Protein AF-A0A0C2DMZ0-F1 (afdb_monomer_lite)

Organism: NCBI:txid51022

Radius of gyration: 21.75 Å; chains: 1; bounding box: 56×27×62 Å

InterPro domains:
  IPR029052 Metallo-dependent phosphatase-like [G3DSA:3.60.21.10] (2-96)
  IPR029052 Metallo-dependent phosphatase-like [SSF56300] (5-82)

Foldseek 3Di:
DDDDDQQADEEEDDQDLAQKDDDPRHYIYGAADWQPPDDPNRTRWHWDWDQDPVRDIDIDIHHDDPVNVVVVVVVVVVVVVVVVVVVVVVVVVVVVD

pLDDT: mean 79.29, std 13.91, range [42.6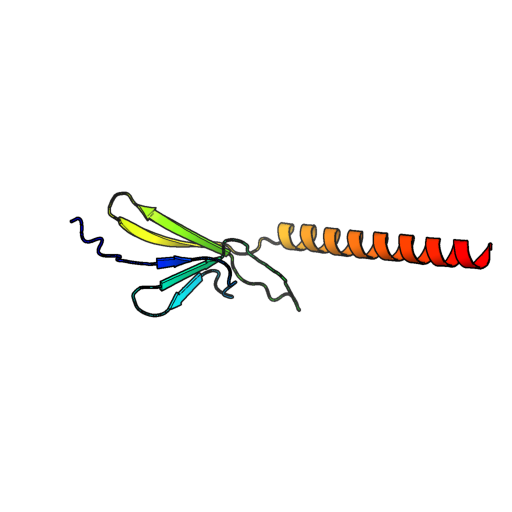6, 96.06]

Secondary structure (DSSP, 8-state):
--------EEE-SS--TTSEEEETTTEEEE---TTTT-BTTB-PPEEEEEE-TTS-EEEEEE---HHHHHHHHHHHHHHHHHHHHHHHHHHHHHHT-

Sequence (97 aa):
MFLFQLSLIVRGHQPPMTGYERIGKYLITIFSTAGYRVQDNVGNMGASLVINEDGGMNIVRIQVGEQLKLKRQRYKMDKVLIRIIRDLFVVILIKLS

Structure (mmCIF, N/CA/C/O backbone):
data_AF-A0A0C2DMZ0-F1
#
_entry.id   AF-A0A0C2DMZ0-F1
#
loop_
_atom_site.group_PDB
_atom_site.id
_atom_site.type_symbol
_atom_site.label_atom_id
_atom_site.label_alt_id
_atom_site.label_comp_id
_atom_site.label_asym_id
_atom_site.label_entity_id
_atom_site.label_seq_id
_atom_site.pdbx_PDB_ins_code
_atom_site.Cartn_x
_atom_site.Cartn_y
_atom_site.Cartn_z
_atom_site.occupancy
_atom_site.B_iso_or_equiv
_atom_site.auth_seq_id
_atom_site.auth_comp_id
_atom_site.auth_asym_id
_atom_site.auth_atom_id
_atom_site.pdbx_PDB_model_num
ATOM 1 N N . MET A 1 1 ? -1.724 -6.543 34.406 1.00 42.66 1 MET A N 1
ATOM 2 C CA . MET A 1 1 ? -1.513 -7.160 33.079 1.00 42.66 1 MET A CA 1
ATOM 3 C C . MET A 1 1 ? -2.265 -6.312 32.063 1.00 42.66 1 MET A C 1
ATOM 5 O O . MET A 1 1 ? -3.484 -6.284 32.130 1.00 42.66 1 MET A O 1
ATOM 9 N N . PHE A 1 2 ? -1.577 -5.537 31.218 1.00 50.31 2 PHE A N 1
ATOM 10 C CA . PHE A 1 2 ? -2.251 -4.746 30.180 1.00 50.31 2 PHE A CA 1
ATOM 11 C C . PHE A 1 2 ? -2.614 -5.671 29.019 1.00 50.31 2 PHE A C 1
ATOM 13 O O . PHE A 1 2 ? -1.735 -6.211 28.350 1.00 50.31 2 PHE A O 1
ATOM 20 N N . LEU A 1 3 ? -3.912 -5.901 28.828 1.00 50.62 3 LEU A N 1
ATOM 21 C CA . LEU A 1 3 ? -4.424 -6.644 27.686 1.00 50.62 3 LEU A CA 1
ATOM 22 C C . LEU A 1 3 ? -4.433 -5.686 26.486 1.00 50.62 3 LEU A C 1
ATOM 24 O O . LEU A 1 3 ? -5.260 -4.780 26.420 1.00 50.62 3 LEU A O 1
ATOM 28 N N . PHE A 1 4 ? -3.486 -5.836 25.561 1.00 59.25 4 PHE A N 1
ATOM 29 C CA . PHE A 1 4 ? -3.498 -5.062 24.320 1.00 59.25 4 PHE A CA 1
ATOM 30 C C . PHE A 1 4 ? -4.573 -5.623 23.388 1.00 59.25 4 PHE A C 1
ATOM 32 O O . PHE A 1 4 ? -4.415 -6.702 22.817 1.00 59.25 4 PHE A O 1
ATOM 39 N N . GLN A 1 5 ? -5.671 -4.888 23.222 1.00 76.88 5 GLN A N 1
ATOM 40 C CA . GLN A 1 5 ? -6.676 -5.195 22.211 1.00 76.88 5 GLN A CA 1
ATOM 41 C C . GLN A 1 5 ? -6.238 -4.574 20.879 1.00 76.88 5 GLN A C 1
ATOM 43 O O . GLN A 1 5 ? -6.389 -3.377 20.649 1.00 76.88 5 GLN A O 1
ATOM 48 N N . LEU A 1 6 ? -5.640 -5.389 20.009 1.00 76.69 6 LEU A N 1
ATOM 49 C CA . LEU A 1 6 ? -5.226 -4.962 18.673 1.00 76.69 6 LEU A CA 1
ATOM 50 C C . LEU A 1 6 ? -6.451 -4.729 17.781 1.00 76.69 6 LEU A C 1
ATOM 52 O O . LEU A 1 6 ? -7.201 -5.657 17.481 1.00 76.69 6 LEU A O 1
ATOM 56 N N . SER A 1 7 ? -6.629 -3.489 17.326 1.00 83.88 7 SER A N 1
ATOM 57 C CA . SER A 1 7 ? -7.765 -3.095 16.480 1.00 83.88 7 SER A CA 1
ATOM 58 C C . SER A 1 7 ? -7.526 -3.330 14.987 1.00 83.88 7 SER A C 1
ATOM 60 O O . SER A 1 7 ? -8.480 -3.534 14.235 1.00 83.88 7 SER A O 1
ATOM 62 N N . LEU A 1 8 ? -6.269 -3.271 14.537 1.00 88.50 8 LEU A N 1
ATOM 63 C CA . LEU A 1 8 ? -5.902 -3.338 13.123 1.00 88.50 8 LEU A CA 1
ATOM 64 C C . LEU A 1 8 ? -4.413 -3.665 12.958 1.00 88.50 8 LEU A C 1
ATOM 66 O O . LEU A 1 8 ? -3.567 -3.069 13.619 1.00 88.50 8 LEU A O 1
ATOM 70 N N . ILE A 1 9 ? -4.094 -4.565 12.034 1.00 92.00 9 ILE A N 1
ATOM 71 C CA . ILE A 1 9 ? -2.736 -4.845 11.575 1.00 92.00 9 ILE A CA 1
ATOM 72 C C . ILE A 1 9 ? -2.534 -4.127 10.242 1.00 92.00 9 ILE A C 1
ATOM 74 O O . ILE A 1 9 ? -3.268 -4.360 9.279 1.00 92.00 9 ILE A O 1
ATOM 78 N N . VAL A 1 10 ? -1.508 -3.281 10.180 1.00 93.56 10 VAL A N 1
ATOM 79 C CA . VAL A 1 10 ? -1.061 -2.624 8.949 1.00 93.56 10 VAL A CA 1
ATOM 80 C C . VAL A 1 10 ? 0.273 -3.235 8.550 1.00 93.56 10 VAL A C 1
ATOM 82 O O . VAL A 1 10 ? 1.218 -3.238 9.336 1.00 93.56 10 VAL A O 1
ATOM 85 N N . ARG A 1 11 ? 0.356 -3.776 7.334 1.00 94.12 11 ARG A N 1
ATOM 86 C CA . ARG A 1 11 ? 1.570 -4.423 6.817 1.00 94.12 11 ARG A CA 1
ATOM 87 C C . ARG A 1 11 ? 1.924 -3.949 5.414 1.00 94.12 11 ARG A C 1
ATOM 89 O O . ARG A 1 11 ?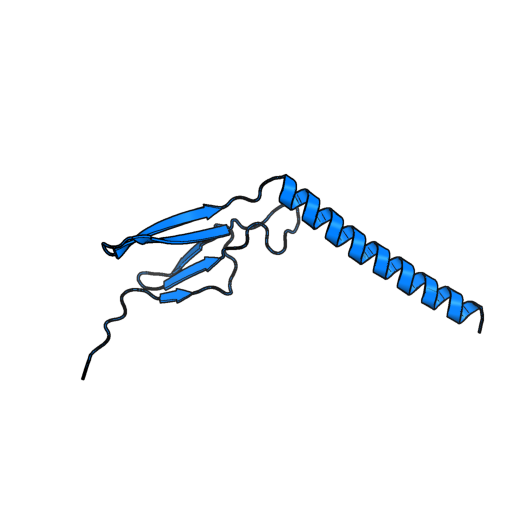 1.079 -3.447 4.683 1.00 94.12 11 ARG A O 1
ATOM 96 N N . GLY A 1 12 ? 3.179 -4.169 5.031 1.00 91.19 12 GLY A N 1
ATOM 97 C CA . GLY A 1 12 ? 3.657 -3.997 3.658 1.00 91.19 12 GLY A CA 1
ATOM 98 C C . GLY A 1 12 ? 4.000 -5.326 2.978 1.00 91.19 12 GLY A C 1
ATOM 99 O O . GLY A 1 12 ? 3.356 -6.355 3.217 1.00 91.19 12 GLY A O 1
ATOM 100 N N . HIS A 1 13 ? 5.071 -5.294 2.176 1.00 86.62 13 HIS A N 1
ATOM 101 C CA . HIS A 1 13 ? 5.725 -6.415 1.478 1.00 86.62 13 HIS A CA 1
ATOM 102 C C . HIS A 1 13 ? 5.061 -6.895 0.176 1.00 86.62 13 HIS A C 1
ATOM 104 O O . HIS A 1 13 ? 5.751 -7.032 -0.832 1.00 86.62 13 HIS A O 1
ATOM 110 N N . GLN A 1 14 ? 3.747 -7.114 0.161 1.00 87.88 14 GLN A N 1
ATOM 111 C CA . GLN A 1 14 ? 3.025 -7.464 -1.070 1.00 87.88 14 GLN A CA 1
ATOM 112 C C . GLN A 1 14 ? 2.575 -6.181 -1.795 1.00 87.88 14 GLN A C 1
ATOM 114 O O . GLN A 1 14 ? 2.182 -5.245 -1.100 1.00 87.88 14 GLN A O 1
ATOM 119 N N . PRO A 1 15 ? 2.655 -6.099 -3.140 1.00 89.19 15 PRO A N 1
ATOM 120 C CA . PRO A 1 15 ? 2.200 -4.935 -3.907 1.00 89.19 15 PRO A CA 1
ATOM 121 C C . PRO A 1 15 ? 0.803 -5.134 -4.540 1.00 89.19 15 PRO A C 1
ATOM 123 O O . PRO A 1 15 ? 0.721 -5.649 -5.656 1.00 89.19 15 PRO A O 1
ATOM 126 N N . PRO A 1 16 ? -0.305 -4.703 -3.898 1.00 91.94 16 PRO A N 1
ATOM 127 C CA . PRO A 1 16 ? -1.622 -4.683 -4.532 1.00 91.94 16 PRO A CA 1
ATOM 128 C C . PRO A 1 16 ? -1.658 -3.726 -5.721 1.00 91.94 16 PRO A C 1
ATOM 130 O O . PRO A 1 16 ? -1.097 -2.630 -5.651 1.00 91.94 16 PRO A O 1
ATOM 133 N N . MET A 1 17 ? -2.405 -4.073 -6.772 1.00 90.69 17 MET A N 1
ATOM 134 C CA . MET A 1 17 ? -2.557 -3.218 -7.960 1.00 90.69 17 MET A CA 1
ATOM 135 C C . MET A 1 17 ? -3.146 -1.837 -7.641 1.00 90.69 17 MET A C 1
ATOM 137 O O . MET A 1 17 ? -2.789 -0.845 -8.271 1.00 90.69 17 MET A O 1
ATOM 141 N N . THR A 1 18 ? -3.996 -1.749 -6.624 1.00 93.06 18 THR A N 1
ATOM 142 C CA . THR A 1 18 ? -4.643 -0.525 -6.125 1.00 93.06 18 THR A CA 1
ATOM 143 C C . THR A 1 18 ? -3.781 0.280 -5.148 1.00 93.06 18 THR A C 1
ATOM 145 O O . THR A 1 18 ? -4.209 1.340 -4.690 1.00 93.06 18 THR A O 1
ATOM 148 N N . GLY A 1 19 ? -2.580 -0.203 -4.809 1.00 92.25 19 GLY A N 1
ATOM 149 C CA . GLY A 1 19 ? -1.678 0.386 -3.813 1.00 92.25 19 GLY A CA 1
ATOM 150 C C . GLY A 1 19 ? -1.992 -0.003 -2.370 1.00 92.25 19 GLY A C 1
ATOM 151 O O . GLY A 1 19 ? -1.117 0.077 -1.513 1.00 92.25 19 GLY A O 1
ATOM 152 N N . TYR A 1 20 ? -3.203 -0.484 -2.100 1.00 95.75 20 TYR A N 1
ATOM 153 C CA . TYR A 1 20 ? -3.575 -1.080 -0.823 1.00 95.75 20 TYR A CA 1
ATOM 154 C C . TYR A 1 20 ? -4.632 -2.167 -1.007 1.00 95.75 20 TYR A C 1
ATOM 156 O O . TYR A 1 20 ? -5.379 -2.154 -1.984 1.00 95.75 20 TYR A O 1
ATOM 164 N N . GLU A 1 21 ? -4.730 -3.069 -0.039 1.00 96.00 21 GLU A N 1
ATOM 165 C CA . GLU A 1 21 ? -5.749 -4.114 0.009 1.00 96.00 21 GLU A CA 1
ATOM 166 C C . GLU A 1 21 ? -6.182 -4.341 1.456 1.00 96.00 21 GLU A C 1
ATOM 168 O O . GLU A 1 21 ? -5.344 -4.410 2.356 1.00 96.00 21 GLU A O 1
ATOM 173 N N . ARG A 1 22 ? -7.492 -4.457 1.692 1.00 93.62 22 ARG A N 1
ATOM 174 C CA . ARG A 1 22 ? -8.036 -4.817 3.002 1.00 93.62 22 ARG A CA 1
ATOM 175 C C . ARG A 1 22 ? -8.461 -6.278 2.988 1.00 93.62 22 ARG A C 1
ATOM 177 O O . ARG A 1 22 ? -9.306 -6.664 2.188 1.00 93.62 22 ARG A O 1
ATOM 184 N N . ILE A 1 23 ? -7.902 -7.062 3.903 1.00 91.38 23 ILE A N 1
ATOM 185 C CA . ILE A 1 23 ? -8.184 -8.488 4.049 1.00 91.38 23 ILE A CA 1
ATOM 186 C C . ILE A 1 23 ? -9.001 -8.663 5.330 1.00 91.38 23 ILE A C 1
ATOM 188 O O . ILE A 1 23 ? -8.485 -8.615 6.449 1.00 91.38 23 ILE A O 1
ATOM 192 N N . GLY A 1 24 ? -10.313 -8.816 5.164 1.00 90.56 24 GLY A N 1
ATOM 193 C CA . GLY A 1 24 ? -11.248 -8.893 6.283 1.00 90.56 24 GLY A CA 1
ATOM 194 C C . GLY A 1 24 ? -11.259 -7.627 7.149 1.00 90.56 24 GLY A C 1
ATOM 195 O O . GLY A 1 24 ? -11.010 -6.510 6.689 1.00 90.56 24 GLY A O 1
ATOM 196 N N . LYS A 1 25 ? -11.582 -7.787 8.435 1.00 89.00 25 LYS A N 1
ATOM 197 C CA . LYS A 1 25 ? -11.785 -6.647 9.342 1.00 89.00 25 LYS A CA 1
ATOM 198 C C . LYS A 1 25 ? -10.481 -6.064 9.892 1.00 89.00 25 LYS A C 1
ATOM 200 O O . LYS A 1 25 ? -10.418 -4.854 10.110 1.00 89.00 25 LYS A O 1
ATOM 205 N N . TYR A 1 26 ? -9.454 -6.894 10.067 1.00 91.12 26 TYR A N 1
ATOM 206 C CA . TYR A 1 26 ? -8.306 -6.582 10.924 1.00 91.12 26 TYR A CA 1
ATOM 207 C C . TYR A 1 26 ? -6.966 -6.478 10.196 1.00 91.12 26 TYR A C 1
ATOM 209 O O . TYR A 1 26 ? -5.960 -6.256 10.859 1.00 91.12 26 TYR A O 1
ATOM 217 N N . LEU A 1 27 ? -6.919 -6.621 8.869 1.00 92.75 27 LEU A N 1
ATOM 218 C CA . LEU A 1 27 ? -5.665 -6.575 8.122 1.00 92.75 27 LEU A CA 1
ATOM 219 C C . LEU A 1 27 ? -5.760 -5.628 6.930 1.00 92.75 27 LEU A C 1
ATOM 221 O O . LEU A 1 27 ? -6.665 -5.739 6.103 1.00 92.75 27 LEU A O 1
ATOM 225 N N . ILE A 1 28 ? -4.795 -4.719 6.828 1.00 94.69 28 ILE A N 1
ATOM 226 C CA . ILE A 1 28 ? -4.592 -3.873 5.654 1.00 94.69 28 ILE A CA 1
ATOM 227 C C . ILE A 1 28 ? -3.149 -4.027 5.179 1.00 94.69 28 ILE A C 1
ATOM 229 O O . ILE A 1 28 ? -2.199 -3.872 5.949 1.00 94.69 28 ILE A O 1
ATOM 233 N N . THR A 1 29 ? -2.995 -4.299 3.889 1.00 96.06 29 THR A N 1
ATOM 234 C CA . THR A 1 29 ? -1.723 -4.220 3.175 1.00 96.06 29 THR A CA 1
ATOM 235 C C . THR A 1 29 ? -1.624 -2.850 2.508 1.00 96.06 29 THR A C 1
ATOM 237 O O . THR A 1 29 ? -2.501 -2.493 1.726 1.00 96.06 29 THR A O 1
ATOM 240 N N . ILE A 1 30 ? -0.569 -2.088 2.794 1.00 96.06 30 ILE A N 1
ATOM 241 C CA . ILE A 1 30 ? -0.237 -0.811 2.141 1.00 96.06 30 ILE A CA 1
ATOM 242 C C . ILE A 1 30 ? 1.060 -0.995 1.349 1.00 96.06 30 ILE A C 1
ATOM 244 O O . ILE A 1 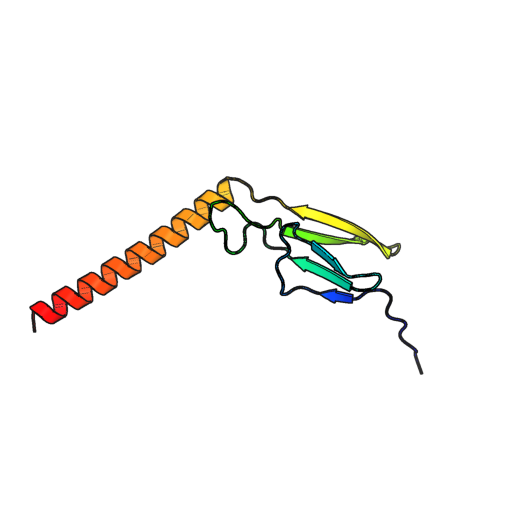30 ? 2.040 -1.543 1.855 1.00 96.06 30 ILE A O 1
ATOM 248 N N . PHE A 1 31 ? 1.094 -0.487 0.119 1.00 95.06 31 PHE A N 1
ATOM 249 C CA . PHE A 1 31 ? 2.287 -0.477 -0.714 1.00 95.06 31 PHE A CA 1
ATOM 250 C C . PHE A 1 31 ? 2.534 0.915 -1.296 1.00 95.06 31 PHE A C 1
ATOM 252 O O . PHE A 1 31 ? 1.812 1.384 -2.168 1.00 95.06 31 PHE A O 1
ATOM 259 N N . SER A 1 32 ? 3.580 1.597 -0.828 1.00 92.19 32 SER A N 1
ATOM 260 C CA . SER A 1 32 ? 3.785 3.026 -1.121 1.00 92.19 32 SER A CA 1
ATOM 261 C C . SER A 1 32 ? 4.519 3.318 -2.429 1.00 92.19 32 SER A C 1
ATOM 263 O O . SER A 1 32 ? 4.593 4.469 -2.854 1.00 92.19 32 SER A O 1
ATOM 265 N N . THR A 1 33 ? 5.047 2.297 -3.109 1.00 89.56 33 THR A N 1
ATOM 266 C CA . THR A 1 33 ? 5.744 2.490 -4.387 1.00 89.56 33 THR A CA 1
ATOM 267 C C . THR A 1 33 ? 4.793 2.285 -5.560 1.00 89.56 33 THR A C 1
ATOM 269 O O . THR A 1 33 ? 4.450 1.155 -5.898 1.00 89.56 33 THR A O 1
ATOM 272 N N . ALA A 1 34 ? 4.427 3.368 -6.244 1.00 87.44 34 ALA A N 1
ATOM 273 C CA . ALA A 1 34 ? 3.692 3.281 -7.502 1.00 87.44 34 ALA A CA 1
ATOM 274 C C . ALA A 1 34 ? 4.591 2.744 -8.639 1.00 87.44 34 ALA A C 1
ATOM 276 O O . ALA A 1 34 ? 5.794 3.040 -8.709 1.00 87.44 34 ALA A O 1
ATOM 277 N N . GLY A 1 35 ? 4.017 1.952 -9.545 1.00 84.75 35 GLY A N 1
ATOM 278 C CA . GLY A 1 35 ? 4.691 1.394 -10.720 1.00 84.75 35 GLY A CA 1
ATOM 279 C C . GLY A 1 35 ? 5.832 0.441 -10.376 1.00 84.75 35 GLY A C 1
ATOM 280 O O . GLY A 1 35 ? 6.888 0.474 -11.015 1.00 84.75 35 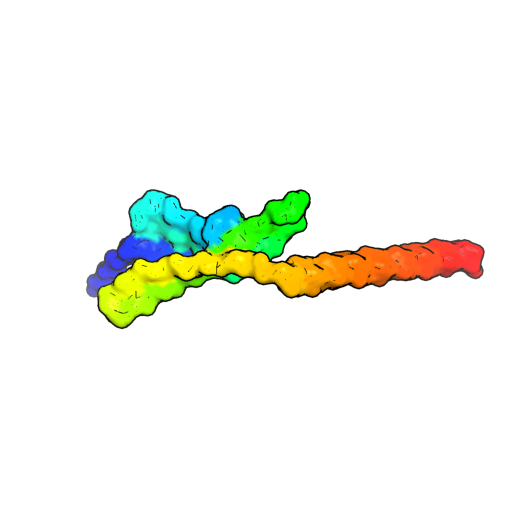GLY A O 1
ATOM 281 N N . TYR A 1 36 ? 5.685 -0.350 -9.321 1.00 82.81 36 TYR A N 1
ATOM 282 C CA . TYR A 1 36 ? 6.633 -1.396 -8.977 1.00 82.81 36 TYR A CA 1
ATOM 283 C C . TYR A 1 36 ? 6.558 -2.530 -10.004 1.00 82.81 36 TYR A C 1
ATOM 285 O O . TYR A 1 36 ? 5.479 -2.989 -10.357 1.00 82.81 36 TYR A O 1
ATOM 293 N N . ARG A 1 37 ? 7.726 -2.944 -10.517 1.00 72.75 37 ARG A N 1
ATOM 294 C CA . ARG A 1 37 ? 7.883 -4.012 -11.525 1.00 72.75 37 ARG A CA 1
ATOM 295 C C . ARG A 1 37 ? 6.906 -3.924 -12.716 1.00 72.75 37 ARG A C 1
ATOM 297 O O . ARG A 1 37 ? 6.404 -4.949 -13.153 1.00 72.75 37 ARG A O 1
ATOM 304 N N . VAL A 1 38 ? 6.700 -2.723 -13.278 1.00 71.31 38 VAL A N 1
ATOM 305 C CA . VAL A 1 38 ? 5.874 -2.528 -14.491 1.00 71.31 38 VAL A CA 1
ATOM 306 C C . VAL A 1 38 ? 6.272 -3.520 -15.589 1.00 71.31 38 VAL A C 1
ATOM 308 O O . VAL A 1 38 ? 7.434 -3.523 -16.024 1.00 71.31 38 VAL A O 1
ATOM 311 N N . GLN A 1 39 ? 5.290 -4.306 -16.025 1.00 67.50 39 GLN A N 1
ATOM 312 C CA . GLN A 1 39 ? 5.291 -5.153 -17.218 1.00 67.50 39 GLN A CA 1
ATOM 313 C C . GLN A 1 39 ? 4.118 -4.697 -18.097 1.00 67.50 39 GLN A C 1
ATOM 315 O O . GLN A 1 39 ? 3.090 -4.278 -17.572 1.00 67.50 39 GLN A O 1
ATOM 320 N N . ASP A 1 40 ? 4.310 -4.659 -19.415 1.00 69.44 40 ASP A N 1
ATOM 321 C CA . ASP A 1 40 ? 3.272 -4.288 -20.395 1.00 69.44 40 ASP A CA 1
ATOM 322 C C . ASP A 1 40 ? 2.553 -2.952 -20.122 1.00 69.44 40 ASP A C 1
ATOM 324 O O . ASP A 1 40 ? 1.363 -2.794 -20.367 1.00 69.44 40 ASP A O 1
ATOM 328 N N . ASN A 1 41 ? 3.280 -1.963 -19.584 1.00 66.25 41 ASN A N 1
ATOM 329 C CA . ASN A 1 41 ? 2.752 -0.661 -19.141 1.00 66.25 41 ASN A CA 1
ATOM 330 C C . ASN A 1 41 ? 1.683 -0.713 -18.034 1.00 66.25 41 ASN A C 1
ATOM 332 O O . ASN A 1 41 ? 1.156 0.333 -17.645 1.00 66.25 41 ASN A O 1
ATOM 336 N N . VAL A 1 42 ? 1.434 -1.885 -17.455 1.00 69.25 42 VAL A N 1
ATOM 337 C CA . VAL A 1 42 ? 0.562 -2.069 -16.300 1.00 69.25 42 VAL A CA 1
ATOM 338 C C . VAL A 1 42 ? 1.422 -2.050 -15.037 1.00 69.25 42 VAL A C 1
ATOM 340 O O . VAL A 1 42 ? 2.351 -2.836 -14.859 1.00 69.25 42 VAL A O 1
ATOM 343 N N . GLY A 1 43 ? 1.156 -1.087 -14.159 1.00 79.06 43 GLY A N 1
ATOM 344 C CA . GLY A 1 43 ? 1.855 -0.923 -12.889 1.00 79.06 43 GLY A CA 1
ATOM 345 C C . GLY A 1 43 ? 0.863 -0.685 -11.766 1.00 79.06 43 GLY A C 1
ATOM 346 O O . GLY A 1 43 ? -0.184 -0.078 -11.981 1.00 79.06 43 GLY A O 1
ATOM 347 N N . ASN A 1 44 ? 1.200 -1.139 -10.564 1.00 88.75 44 ASN A N 1
ATOM 348 C CA . ASN A 1 44 ? 0.385 -0.876 -9.389 1.00 88.75 44 ASN A CA 1
ATOM 349 C C . ASN A 1 44 ? 0.356 0.623 -9.044 1.00 88.75 44 ASN A C 1
ATOM 351 O O . ASN A 1 44 ? 1.311 1.364 -9.300 1.00 88.75 44 ASN A O 1
ATOM 355 N N . MET A 1 45 ? -0.713 1.067 -8.394 1.00 91.44 45 MET A N 1
ATOM 356 C CA . MET A 1 45 ? -0.714 2.336 -7.673 1.00 91.44 45 MET A CA 1
ATOM 357 C C . MET A 1 45 ? 0.141 2.226 -6.406 1.00 91.44 45 MET A C 1
ATOM 359 O O . MET A 1 45 ? 0.398 1.135 -5.901 1.00 91.44 45 MET A O 1
ATOM 363 N N . GLY A 1 46 ? 0.582 3.365 -5.888 1.00 92.12 46 GLY A N 1
ATOM 364 C CA . GLY A 1 46 ? 1.055 3.480 -4.514 1.00 92.12 46 GLY A CA 1
ATOM 365 C C . GLY A 1 46 ? -0.099 3.845 -3.579 1.00 92.12 46 GLY A C 1
ATOM 366 O O . GLY A 1 46 ? -1.127 4.350 -4.030 1.00 92.12 46 GLY A O 1
ATOM 367 N N . ALA A 1 47 ? 0.072 3.639 -2.279 1.00 95.25 47 ALA A N 1
ATOM 368 C CA . ALA A 1 47 ? -0.814 4.198 -1.266 1.00 95.25 47 ALA A CA 1
ATOM 369 C C . ALA A 1 47 ? -0.063 4.593 0.013 1.00 95.25 47 ALA A C 1
ATOM 371 O O . ALA A 1 47 ? 1.015 4.071 0.316 1.00 95.25 47 ALA A O 1
ATOM 372 N N . SER A 1 48 ? -0.666 5.503 0.771 1.00 94.69 48 SER A N 1
ATOM 373 C CA . SER A 1 48 ? -0.257 5.882 2.121 1.00 94.69 48 SER A CA 1
ATOM 374 C C . SER A 1 48 ? -1.462 5.837 3.056 1.00 94.69 48 SER A C 1
ATOM 376 O O . SER A 1 48 ? -2.559 6.237 2.661 1.00 94.69 48 SER A O 1
ATOM 378 N N . LEU A 1 49 ? -1.258 5.351 4.279 1.00 94.50 49 LEU A N 1
ATOM 379 C CA . LEU A 1 49 ? -2.251 5.402 5.347 1.00 94.50 49 LEU A CA 1
ATOM 380 C C . LEU A 1 49 ? -1.994 6.655 6.186 1.00 94.50 49 LEU A C 1
ATOM 382 O O . LEU A 1 49 ? -0.903 6.826 6.723 1.00 94.50 49 LEU A O 1
ATOM 386 N N . VAL A 1 50 ? -3.007 7.502 6.307 1.00 93.81 50 VAL A N 1
ATOM 387 C CA . VAL A 1 50 ? -3.014 8.668 7.188 1.00 93.81 50 VAL A CA 1
ATOM 388 C C . VAL A 1 50 ? -3.916 8.341 8.368 1.00 93.81 50 VAL A C 1
ATOM 390 O O . VAL A 1 50 ? -5.072 7.960 8.174 1.00 93.81 50 VAL A O 1
ATOM 393 N N . ILE A 1 51 ? -3.371 8.449 9.575 1.00 91.50 51 ILE A N 1
ATOM 394 C CA . ILE A 1 51 ? -4.108 8.278 10.826 1.00 91.50 51 ILE A CA 1
ATOM 395 C C . ILE A 1 51 ? -4.120 9.641 11.508 1.00 91.50 51 ILE A C 1
ATOM 397 O O . ILE A 1 51 ? -3.059 10.203 11.775 1.00 91.50 51 ILE A O 1
ATOM 401 N N . ASN A 1 52 ? -5.314 10.174 11.732 1.00 91.38 52 ASN A N 1
ATOM 402 C CA . ASN A 1 52 ? -5.515 11.458 12.391 1.00 91.38 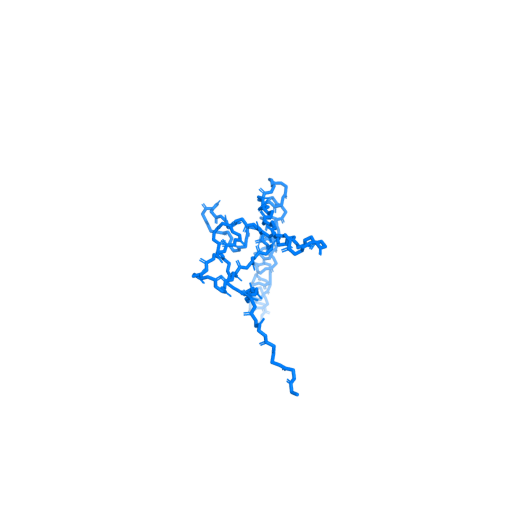52 ASN A CA 1
ATOM 403 C C . ASN A 1 52 ? -5.441 11.292 13.917 1.00 91.38 52 ASN A C 1
ATOM 405 O O . ASN A 1 52 ? -5.509 10.175 14.432 1.00 91.38 52 ASN A O 1
ATOM 409 N N . GLU A 1 53 ? -5.367 12.410 14.638 1.00 91.00 53 GLU A N 1
ATOM 410 C CA . GLU A 1 53 ? -5.305 12.440 16.109 1.00 91.00 53 GLU A CA 1
ATOM 411 C C . GLU A 1 53 ? -6.510 11.745 16.766 1.00 91.00 53 GLU A C 1
ATOM 413 O O . GLU A 1 53 ? -6.346 11.024 17.746 1.00 91.00 53 GLU A O 1
ATOM 418 N N . ASP A 1 54 ? -7.693 11.838 16.149 1.00 91.75 54 ASP A N 1
ATOM 419 C CA . ASP A 1 54 ? -8.924 11.179 16.616 1.00 91.75 54 ASP A CA 1
ATOM 420 C C . ASP A 1 54 ? -8.988 9.672 16.291 1.00 91.75 54 ASP A C 1
ATOM 422 O O . ASP A 1 54 ? -10.017 9.020 16.470 1.00 91.75 54 ASP A O 1
ATOM 426 N N . GLY A 1 55 ? -7.925 9.099 15.717 1.00 83.19 55 GLY A N 1
ATOM 427 C CA . GLY A 1 55 ? -7.902 7.712 15.243 1.00 83.19 55 GLY A CA 1
ATOM 428 C C . GLY A 1 55 ? -8.664 7.477 13.933 1.00 83.19 55 GLY A C 1
ATOM 429 O O . GLY A 1 55 ? -8.754 6.338 13.466 1.00 83.19 55 GLY A O 1
ATOM 430 N N . GLY A 1 56 ? -9.186 8.537 13.307 1.00 89.00 56 GLY A N 1
ATOM 431 C CA . GLY A 1 56 ? -9.746 8.489 11.958 1.00 89.00 56 GLY A CA 1
ATOM 432 C C . GLY A 1 56 ? -8.683 8.078 10.937 1.00 89.00 56 GLY A C 1
ATOM 433 O O . GLY A 1 56 ? -7.565 8.587 10.960 1.00 89.00 56 GLY A O 1
ATOM 434 N N . MET A 1 57 ? -9.024 7.152 10.040 1.00 91.25 57 MET A N 1
ATOM 435 C CA . MET A 1 57 ? -8.085 6.599 9.060 1.00 91.25 57 MET A CA 1
ATOM 436 C C . MET A 1 57 ? -8.508 6.948 7.638 1.00 91.25 57 MET A C 1
ATOM 438 O O . MET A 1 57 ? -9.655 6.719 7.255 1.00 91.25 57 MET A O 1
ATOM 442 N N . ASN A 1 58 ? -7.562 7.426 6.835 1.00 94.00 58 ASN A N 1
ATOM 443 C CA . ASN A 1 58 ? -7.752 7.672 5.412 1.00 94.00 58 ASN A CA 1
ATOM 444 C C . ASN A 1 58 ? -6.623 7.033 4.597 1.00 94.00 58 ASN A C 1
ATOM 446 O O . ASN A 1 58 ? -5.470 7.016 5.024 1.00 94.00 58 ASN A O 1
ATOM 450 N N . ILE A 1 59 ? -6.938 6.523 3.407 1.00 94.38 59 ILE A N 1
ATOM 451 C CA . ILE A 1 59 ? -5.944 5.955 2.494 1.00 94.38 59 ILE A CA 1
ATOM 452 C C . ILE A 1 59 ? -5.840 6.844 1.262 1.00 94.38 59 ILE A C 1
ATOM 454 O O . ILE A 1 59 ? -6.768 6.943 0.458 1.00 94.38 59 ILE A O 1
ATOM 458 N N . VAL A 1 60 ? -4.672 7.455 1.085 1.00 94.62 60 VAL A N 1
ATOM 459 C CA . VAL A 1 60 ? -4.363 8.285 -0.079 1.00 94.62 60 VAL A CA 1
ATOM 460 C C . VAL A 1 60 ? -3.684 7.417 -1.128 1.00 94.62 60 VAL A C 1
ATOM 462 O O . VAL A 1 60 ? -2.623 6.844 -0.879 1.00 94.62 60 VAL A O 1
ATOM 465 N N . ARG A 1 61 ? -4.291 7.318 -2.313 1.00 92.81 61 ARG A N 1
ATOM 466 C CA . ARG A 1 61 ? -3.726 6.588 -3.454 1.00 92.81 61 ARG A CA 1
ATOM 467 C C . ARG A 1 61 ? -2.836 7.499 -4.294 1.00 92.81 61 ARG A C 1
ATOM 469 O O . ARG A 1 61 ? -3.151 8.663 -4.512 1.00 92.81 61 ARG A O 1
ATOM 476 N N . ILE A 1 62 ? -1.743 6.940 -4.797 1.00 89.56 62 ILE A N 1
ATOM 477 C CA . ILE A 1 62 ? -0.700 7.638 -5.547 1.00 89.56 62 ILE A CA 1
ATOM 478 C C . ILE A 1 62 ? -0.581 6.976 -6.917 1.00 89.56 62 ILE A C 1
ATOM 480 O O . ILE A 1 62 ? -0.257 5.792 -7.024 1.00 89.56 62 ILE A O 1
ATOM 484 N N . GLN A 1 63 ? -0.827 7.733 -7.981 1.00 85.88 63 GLN A N 1
ATOM 485 C CA . GLN A 1 63 ? -0.638 7.250 -9.345 1.00 85.88 63 GLN A CA 1
ATOM 486 C C . GLN A 1 63 ? 0.779 7.558 -9.838 1.00 85.88 63 GLN A C 1
ATOM 488 O O . GLN A 1 63 ? 1.418 8.518 -9.409 1.00 85.88 63 GLN A O 1
ATOM 493 N N . VAL A 1 64 ? 1.292 6.732 -10.750 1.00 80.12 64 VAL A N 1
ATOM 494 C CA . VAL A 1 64 ? 2.584 6.998 -11.389 1.00 80.12 64 VAL A CA 1
ATOM 495 C C . VAL A 1 64 ? 2.441 8.186 -12.339 1.00 80.12 64 VAL A C 1
ATOM 497 O O . VAL A 1 64 ? 1.795 8.059 -13.378 1.00 80.12 64 VAL A O 1
ATOM 500 N N . GLY A 1 65 ? 3.098 9.302 -12.021 1.00 73.44 65 GLY A N 1
ATOM 501 C CA . GLY A 1 65 ? 3.264 10.413 -12.960 1.00 73.44 65 GLY A CA 1
ATOM 502 C C . GLY A 1 65 ? 4.143 10.029 -14.159 1.00 73.44 65 GLY A C 1
ATOM 503 O O . GLY A 1 65 ? 5.073 9.226 -14.032 1.00 73.44 65 GLY A O 1
ATOM 504 N N . GLU A 1 66 ? 3.880 10.614 -15.329 1.00 65.00 66 GLU A N 1
ATOM 505 C CA . GLU A 1 66 ? 4.567 10.277 -16.588 1.00 65.00 66 GLU A CA 1
ATOM 506 C C . GLU A 1 66 ? 6.095 10.433 -16.521 1.00 65.00 66 GLU A C 1
ATOM 508 O O . GLU A 1 66 ? 6.836 9.578 -17.011 1.00 65.00 66 GLU A O 1
ATOM 513 N N . GLN A 1 67 ? 6.595 11.455 -15.820 1.00 60.19 67 GLN A N 1
ATOM 514 C CA . GLN A 1 67 ? 8.035 11.694 -15.665 1.00 60.19 67 GLN A CA 1
ATOM 515 C C . GLN A 1 67 ? 8.770 10.552 -14.939 1.00 60.19 67 GLN A C 1
ATOM 517 O O . GLN A 1 67 ? 9.913 10.227 -15.272 1.00 60.19 67 GLN A O 1
ATOM 522 N N . LEU A 1 68 ? 8.117 9.888 -13.978 1.00 62.22 68 LEU A N 1
ATOM 523 C CA . LEU A 1 68 ? 8.696 8.738 -13.275 1.00 62.22 68 LEU A CA 1
ATOM 524 C C . LEU A 1 68 ? 8.728 7.481 -14.155 1.00 62.22 68 LEU A C 1
ATOM 526 O O . LEU A 1 68 ? 9.658 6.679 -14.014 1.00 62.22 68 LEU A O 1
ATOM 530 N N . LYS A 1 69 ? 7.777 7.324 -15.093 1.00 63.03 69 LYS A N 1
ATOM 531 C CA . LYS A 1 69 ? 7.819 6.249 -16.105 1.00 63.03 69 LYS A CA 1
ATOM 532 C C . LYS A 1 69 ? 9.061 6.399 -16.987 1.00 63.03 69 LYS A C 1
ATOM 534 O O . LYS A 1 69 ? 9.831 5.447 -17.120 1.00 63.03 69 LYS A O 1
ATOM 539 N N . LEU A 1 70 ? 9.306 7.610 -17.491 1.00 60.06 70 LEU A N 1
ATOM 540 C CA . LEU A 1 70 ? 10.449 7.931 -18.354 1.00 60.06 70 LEU A CA 1
ATOM 541 C C . LEU A 1 70 ? 11.797 7.745 -17.637 1.00 60.06 70 LEU A C 1
ATOM 543 O O . LEU A 1 70 ? 12.713 7.129 -18.184 1.00 60.06 70 LEU A O 1
ATOM 547 N N . LYS A 1 71 ? 11.921 8.208 -16.384 1.00 64.56 71 LYS A N 1
ATOM 548 C CA . LYS A 1 71 ? 13.167 8.074 -15.604 1.00 64.56 71 LYS A CA 1
ATOM 549 C C . LYS A 1 71 ? 13.531 6.607 -15.332 1.00 64.56 71 LYS A C 1
ATOM 551 O O . LYS A 1 71 ? 14.704 6.243 -15.391 1.00 64.56 71 LYS A O 1
ATOM 556 N N . ARG A 1 72 ? 12.540 5.740 -15.076 1.00 64.00 72 ARG A N 1
ATOM 557 C CA . ARG A 1 72 ? 12.764 4.296 -14.866 1.00 64.00 72 ARG A CA 1
ATOM 558 C C . ARG A 1 72 ? 13.075 3.542 -16.160 1.00 64.00 72 ARG A C 1
ATOM 560 O O . ARG A 1 72 ? 13.878 2.611 -16.119 1.00 64.00 72 ARG A O 1
ATOM 567 N N . GLN A 1 73 ? 12.472 3.927 -17.286 1.00 64.62 73 GLN A N 1
ATOM 568 C CA . GLN A 1 73 ? 12.811 3.359 -18.597 1.00 64.62 73 GLN A CA 1
ATOM 569 C C . GLN A 1 73 ? 14.266 3.655 -18.976 1.00 64.62 73 GLN A C 1
ATOM 571 O O . GLN A 1 73 ? 14.987 2.724 -19.327 1.00 64.62 73 GLN A O 1
ATOM 576 N N . ARG A 1 74 ? 14.725 4.903 -18.794 1.00 6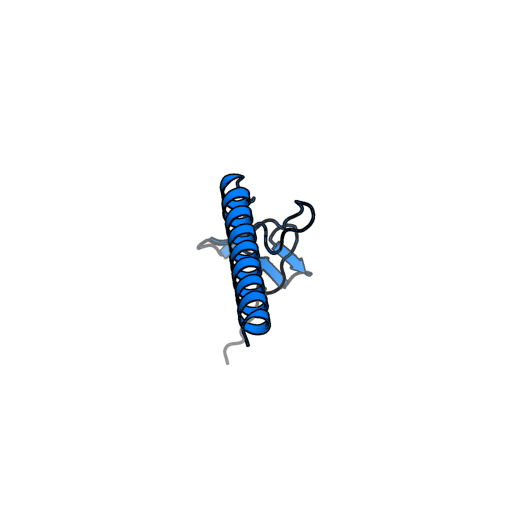1.28 74 ARG A N 1
ATOM 577 C CA . ARG A 1 74 ? 16.136 5.275 -19.011 1.00 61.28 74 ARG A CA 1
ATOM 578 C C . ARG A 1 74 ? 17.087 4.424 -18.171 1.00 61.28 74 ARG A C 1
ATOM 580 O O . ARG A 1 74 ? 17.965 3.777 -18.719 1.00 61.28 74 ARG A O 1
ATOM 587 N N . TYR A 1 75 ? 16.822 4.288 -16.871 1.00 65.19 75 TYR A N 1
ATOM 588 C CA . TYR A 1 75 ? 17.674 3.481 -15.990 1.00 65.19 75 TYR A CA 1
ATOM 589 C C . TYR A 1 75 ? 17.718 1.984 -16.366 1.00 65.19 75 TYR A C 1
ATOM 591 O O . TYR A 1 75 ? 18.745 1.324 -16.201 1.00 65.19 75 TYR A O 1
ATOM 599 N N . LYS A 1 76 ? 16.610 1.418 -16.876 1.00 69.81 76 LYS A N 1
ATOM 600 C CA . LYS A 1 76 ? 16.607 0.051 -17.428 1.00 69.81 76 LYS A CA 1
ATOM 601 C C . LYS A 1 76 ? 17.480 -0.042 -18.685 1.00 69.81 76 LYS A C 1
ATOM 603 O O . LYS A 1 76 ? 18.249 -0.994 -18.788 1.00 69.81 76 LYS A O 1
ATOM 608 N N . MET A 1 77 ? 17.381 0.924 -19.602 1.00 65.56 77 MET A N 1
ATOM 609 C CA . MET A 1 77 ? 18.228 0.979 -20.800 1.00 65.56 77 MET A CA 1
ATOM 610 C C . MET A 1 77 ? 19.711 1.104 -20.446 1.00 65.56 77 MET A C 1
ATOM 612 O O . MET A 1 77 ? 20.514 0.348 -20.986 1.00 65.56 77 MET A O 1
ATOM 616 N N . ASP A 1 78 ? 20.063 1.958 -19.485 1.00 69.12 78 ASP A N 1
ATOM 617 C CA . ASP A 1 78 ? 21.452 2.144 -19.046 1.00 69.12 78 ASP A CA 1
ATOM 618 C C . ASP A 1 78 ? 22.057 0.832 -18.521 1.00 69.12 78 ASP A C 1
ATOM 620 O O . ASP A 1 78 ? 23.177 0.464 -18.871 1.00 69.12 78 ASP A O 1
ATOM 624 N N . LYS A 1 79 ? 21.293 0.058 -17.737 1.00 71.00 79 LYS A N 1
ATOM 625 C CA . LYS A 1 79 ? 21.739 -1.261 -17.252 1.00 71.00 79 LYS A CA 1
ATOM 626 C C . LYS A 1 79 ? 21.938 -2.279 -18.372 1.00 71.00 79 LYS A C 1
ATOM 628 O O . LYS A 1 79 ? 22.869 -3.081 -18.296 1.00 71.00 79 LYS A O 1
ATOM 633 N N . VAL A 1 80 ? 21.068 -2.277 -19.381 1.00 74.38 80 VAL A N 1
ATOM 634 C CA . VAL A 1 80 ? 21.206 -3.155 -20.553 1.00 74.38 80 VAL A CA 1
ATOM 635 C C . VAL A 1 80 ? 22.442 -2.764 -21.359 1.00 74.38 80 VAL A C 1
ATOM 637 O O . VAL A 1 80 ? 23.232 -3.637 -21.704 1.00 74.38 80 VAL A O 1
ATOM 640 N N . LEU A 1 81 ? 22.657 -1.467 -21.583 1.00 70.75 81 LEU A N 1
ATOM 641 C CA . LEU A 1 81 ? 23.809 -0.958 -22.320 1.00 70.75 81 LEU A CA 1
ATOM 642 C C . LEU A 1 81 ? 25.131 -1.317 -21.628 1.00 70.75 81 LEU A C 1
ATOM 644 O O . LEU A 1 81 ? 26.024 -1.861 -22.270 1.00 70.75 81 LEU A O 1
ATOM 648 N N . ILE A 1 82 ? 25.234 -1.102 -20.311 1.00 75.81 82 ILE A N 1
ATOM 649 C CA . ILE A 1 82 ? 26.418 -1.485 -19.523 1.00 75.81 82 ILE A CA 1
ATOM 650 C C . ILE A 1 82 ? 26.685 -2.991 -19.632 1.00 75.81 82 ILE A C 1
ATOM 652 O O . ILE A 1 82 ? 27.832 -3.409 -19.782 1.00 75.81 82 ILE A O 1
ATOM 656 N N . ARG A 1 83 ? 25.634 -3.818 -19.581 1.00 75.50 83 ARG A N 1
ATOM 657 C CA . ARG A 1 83 ? 25.766 -5.272 -19.722 1.00 75.50 83 ARG A CA 1
ATOM 658 C C . ARG A 1 83 ? 26.280 -5.663 -21.108 1.00 75.50 83 ARG A C 1
ATOM 660 O O . ARG A 1 83 ? 27.204 -6.460 -21.183 1.00 75.50 83 ARG A O 1
ATOM 667 N N . ILE A 1 84 ? 25.741 -5.068 -22.172 1.00 78.44 84 ILE A N 1
ATOM 668 C CA . ILE A 1 84 ? 26.192 -5.310 -23.551 1.00 78.44 84 ILE A CA 1
ATOM 669 C C . ILE A 1 84 ? 27.657 -4.905 -23.723 1.00 78.44 84 ILE A C 1
ATOM 671 O O . ILE A 1 84 ? 28.436 -5.682 -24.263 1.00 78.44 84 ILE A O 1
ATOM 675 N N . ILE A 1 85 ? 28.049 -3.723 -23.237 1.00 77.38 85 ILE A N 1
ATOM 676 C CA . ILE A 1 85 ? 29.438 -3.247 -23.320 1.00 77.38 85 ILE A CA 1
ATOM 677 C C . ILE A 1 85 ? 30.377 -4.210 -22.594 1.00 77.38 85 ILE A C 1
ATOM 679 O O . ILE A 1 85 ? 31.408 -4.592 -23.141 1.00 77.38 85 ILE A O 1
ATOM 683 N N . ARG A 1 86 ? 30.013 -4.639 -21.380 1.00 75.00 86 ARG A N 1
ATOM 684 C CA . ARG A 1 86 ? 30.806 -5.601 -20.609 1.00 75.00 86 ARG A CA 1
ATOM 685 C C . ARG A 1 86 ? 30.947 -6.931 -21.347 1.00 75.00 86 ARG A C 1
ATOM 687 O O . ARG A 1 86 ? 32.054 -7.446 -21.455 1.00 75.00 86 ARG A O 1
ATOM 694 N N . ASP A 1 87 ? 29.845 -7.477 -21.850 1.00 78.56 87 ASP A N 1
ATOM 695 C CA . ASP A 1 87 ? 29.844 -8.772 -22.528 1.00 78.56 87 ASP A CA 1
ATOM 696 C C . ASP A 1 87 ? 30.632 -8.689 -23.861 1.00 78.56 87 ASP A C 1
ATOM 698 O O . ASP A 1 87 ? 31.400 -9.595 -24.179 1.00 78.56 87 ASP A O 1
ATOM 702 N N . LEU A 1 88 ? 30.556 -7.565 -24.587 1.00 73.06 88 LEU A N 1
ATOM 703 C CA . LEU A 1 88 ? 31.381 -7.294 -25.773 1.00 73.06 88 LEU A CA 1
ATOM 704 C C . LEU A 1 88 ? 32.879 -7.218 -25.431 1.00 73.06 88 LEU A C 1
ATOM 706 O O . LEU A 1 88 ? 33.701 -7.788 -26.147 1.00 73.06 88 LEU A O 1
ATOM 710 N N . PHE A 1 89 ? 33.238 -6.552 -24.331 1.00 63.94 89 PHE A N 1
ATOM 711 C CA . PHE A 1 89 ? 34.628 -6.439 -23.878 1.00 63.94 89 PHE A CA 1
ATOM 712 C C . PHE A 1 89 ? 35.222 -7.810 -23.519 1.00 63.94 89 PHE A C 1
ATOM 714 O O . PHE A 1 89 ? 36.356 -8.109 -23.889 1.00 63.94 89 PHE A O 1
ATOM 721 N N . VAL A 1 90 ? 34.431 -8.681 -22.879 1.00 61.94 90 VAL A N 1
ATOM 722 C CA . VAL A 1 90 ? 34.810 -10.078 -22.602 1.00 61.94 90 VAL A CA 1
ATOM 723 C C . VAL A 1 90 ? 35.054 -10.857 -23.900 1.00 61.94 90 VAL A C 1
ATOM 725 O O . VAL A 1 90 ? 36.059 -11.554 -24.011 1.00 61.94 90 VAL A O 1
ATOM 728 N N . VAL A 1 91 ? 34.185 -10.716 -24.907 1.00 63.25 91 VAL A N 1
ATOM 729 C CA . VAL A 1 91 ? 34.355 -11.392 -26.209 1.00 63.25 91 VAL A CA 1
ATOM 730 C C . VAL A 1 91 ? 35.620 -10.927 -26.940 1.00 63.25 91 VAL A C 1
ATOM 732 O O . VAL A 1 91 ? 36.316 -11.749 -27.535 1.00 63.25 91 VAL A O 1
ATOM 735 N N . ILE A 1 92 ? 35.935 -9.629 -26.901 1.00 63.94 92 ILE A N 1
ATOM 736 C CA . ILE A 1 92 ? 37.147 -9.080 -27.530 1.00 63.94 92 ILE A CA 1
ATOM 737 C C . ILE A 1 92 ? 38.408 -9.613 -26.841 1.00 63.94 92 ILE A C 1
ATOM 739 O O . ILE A 1 92 ? 39.322 -10.052 -27.532 1.00 63.94 92 ILE A O 1
ATOM 743 N N . LEU A 1 93 ? 38.443 -9.636 -25.505 1.00 53.31 93 LEU A N 1
ATOM 744 C CA . LEU A 1 93 ? 39.569 -10.190 -24.742 1.00 53.31 93 LEU A CA 1
ATOM 745 C C . LEU A 1 93 ? 39.837 -11.661 -25.085 1.00 53.31 93 LEU A C 1
ATOM 747 O O . LEU A 1 93 ? 40.988 -12.031 -25.297 1.00 53.31 93 LEU A O 1
ATOM 751 N N . ILE A 1 94 ? 38.785 -12.478 -25.212 1.00 57.47 94 ILE A N 1
ATOM 752 C CA . ILE A 1 94 ? 38.911 -13.890 -25.610 1.00 57.47 94 ILE A CA 1
ATOM 753 C C . ILE A 1 94 ? 39.483 -14.028 -27.027 1.00 57.47 94 ILE A C 1
ATOM 755 O O . ILE A 1 94 ? 40.269 -14.930 -27.271 1.00 57.47 94 ILE A O 1
ATOM 759 N N . LYS A 1 95 ? 39.117 -13.147 -27.967 1.00 54.03 95 LYS A N 1
ATOM 760 C CA . LYS A 1 95 ? 39.645 -13.193 -29.344 1.00 54.03 95 LYS A CA 1
ATOM 761 C C . LYS A 1 95 ? 41.099 -12.727 -29.479 1.00 54.03 95 LYS A C 1
ATOM 763 O O . LYS A 1 95 ? 41.694 -12.964 -30.525 1.00 54.03 95 LYS A O 1
ATOM 768 N N . LEU A 1 96 ? 41.629 -12.021 -28.482 1.00 61.56 96 LEU A N 1
ATOM 769 C CA . LEU A 1 96 ? 43.001 -11.502 -28.460 1.00 61.56 96 LEU A CA 1
ATOM 770 C C . LEU A 1 96 ? 43.963 -12.365 -27.620 1.00 61.56 96 LEU A C 1
ATOM 772 O O . LEU A 1 96 ? 45.147 -12.038 -27.564 1.00 61.56 96 LEU A O 1
ATOM 776 N N . SER A 1 97 ? 43.456 -13.416 -26.963 1.00 57.03 97 SER A N 1
ATOM 777 C CA . SER A 1 97 ? 44.225 -14.402 -26.182 1.00 57.03 97 SER A CA 1
ATOM 778 C C . SER A 1 97 ? 44.494 -15.651 -27.014 1.00 57.03 97 SER A C 1
ATOM 780 O O . SER A 1 97 ? 45.590 -16.226 -26.857 1.00 57.03 97 SER A O 1
#